Protein AF-A0A1M6MP34-F1 (afdb_monomer_lite)

pLDDT: mean 85.96, std 9.73, range [55.19, 94.88]

Radius of gyration: 15.84 Å; chains: 1; bounding box: 37×32×38 Å

Sequence (83 aa):
MDLMVELFFRGLIVNFFGRNARYLFYKIIGKPKSIEYLTADKTKDNYEALSQHILNVIVGLIVFIGLSFLGAYLVYSEVIGLI

Foldseek 3Di:
DVPVVVCVLCVQQQVPQLLVVVQVVCVVVVNHDDSLQLALPNDPDVVSSVVSRVSSNVRSVVRVVVVVVVVVVVVVCVVVVVD

Secondary structure (DSSP, 8-state):
-HHHHHHHHIIIIIIIIIHHHHHHHHHHTT----TTTTSGGG-SSHHHHHHHHHHHHHHHHHHHHHHHHHHHHHHHHHHHT--

Organism: NCBI:txid558155

Structure (mmCIF, N/CA/C/O backbone):
data_AF-A0A1M6MP34-F1
#
_entry.id   AF-A0A1M6MP34-F1
#
loop_
_atom_site.group_PDB
_atom_site.id
_atom_site.type_symbol
_atom_site.label_atom_id
_atom_site.label_alt_id
_atom_site.label_comp_id
_atom_site.label_asym_id
_atom_site.label_entity_id
_atom_site.label_seq_id
_atom_site.pdbx_PDB_ins_code
_atom_site.Cartn_x
_atom_site.Cartn_y
_atom_site.Cartn_z
_atom_site.occupancy
_atom_site.B_i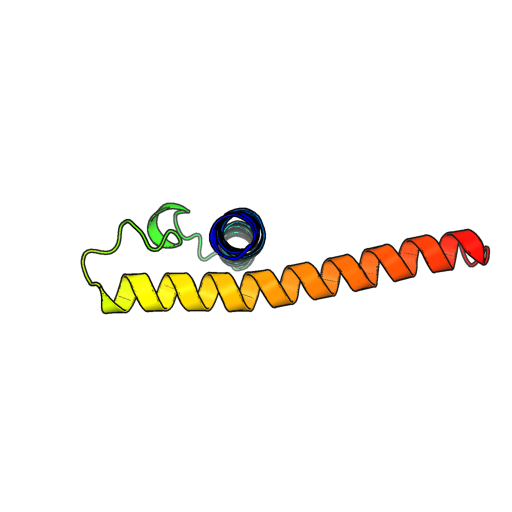so_or_equiv
_atom_site.auth_seq_id
_atom_site.auth_comp_id
_atom_site.auth_asym_id
_atom_site.auth_atom_id
_atom_site.pdbx_PDB_model_num
ATOM 1 N N . MET A 1 1 ? -9.050 17.017 -13.456 1.00 55.19 1 MET A N 1
ATOM 2 C CA . MET A 1 1 ? -7.797 16.270 -13.220 1.00 55.19 1 MET A CA 1
ATOM 3 C C . MET A 1 1 ? -7.763 15.734 -11.797 1.00 55.19 1 MET A C 1
ATOM 5 O O . MET A 1 1 ? -7.608 14.532 -11.673 1.00 55.19 1 MET A O 1
ATOM 9 N N . ASP A 1 2 ? -8.038 16.545 -10.767 1.00 77.69 2 ASP A N 1
ATOM 10 C CA . ASP A 1 2 ? -8.020 16.080 -9.365 1.00 77.69 2 ASP A CA 1
ATOM 11 C C . ASP A 1 2 ? -8.928 14.886 -9.071 1.00 77.69 2 ASP A C 1
ATOM 13 O O . ASP A 1 2 ? -8.440 13.865 -8.616 1.00 77.69 2 ASP A O 1
ATOM 17 N N . LEU A 1 3 ? -10.220 14.944 -9.401 1.00 82.50 3 LEU A N 1
ATOM 18 C CA . LEU A 1 3 ? -11.164 13.924 -8.922 1.00 82.50 3 LEU A CA 1
ATOM 19 C C . LEU A 1 3 ? -10.932 12.528 -9.537 1.00 82.50 3 LEU A C 1
ATOM 21 O O . LEU A 1 3 ? -11.027 11.516 -8.852 1.00 82.50 3 LEU A O 1
ATOM 25 N N . MET A 1 4 ? -10.574 12.458 -10.824 1.00 83.56 4 MET A N 1
ATOM 26 C CA . MET A 1 4 ? -10.250 11.188 -11.498 1.00 83.56 4 MET A CA 1
ATOM 27 C C . MET A 1 4 ? -8.926 10.604 -11.000 1.00 83.56 4 MET A C 1
ATOM 29 O O . MET A 1 4 ? -8.828 9.398 -10.782 1.00 83.56 4 MET A O 1
ATOM 33 N N . VAL A 1 5 ? -7.916 11.456 -10.803 1.00 82.69 5 VAL A N 1
ATOM 34 C CA . VAL A 1 5 ? -6.612 11.047 -10.270 1.00 82.69 5 VAL A CA 1
ATOM 35 C C . VAL A 1 5 ? -6.769 10.595 -8.821 1.00 82.69 5 VAL A C 1
ATOM 37 O O . VAL A 1 5 ? -6.313 9.515 -8.470 1.00 82.69 5 VAL A O 1
ATOM 40 N N . GLU A 1 6 ? -7.492 11.341 -7.997 1.00 85.06 6 GLU A N 1
ATOM 41 C CA . GLU A 1 6 ? -7.788 10.985 -6.613 1.00 85.06 6 GLU A CA 1
ATOM 42 C C . GLU A 1 6 ? -8.548 9.658 -6.514 1.00 85.06 6 GLU A C 1
ATOM 44 O O . GLU A 1 6 ? -8.153 8.787 -5.740 1.00 85.06 6 GLU A O 1
ATOM 49 N N . LEU A 1 7 ? -9.586 9.444 -7.331 1.00 84.56 7 LEU A N 1
ATOM 50 C CA . LEU A 1 7 ? -10.300 8.164 -7.382 1.00 84.56 7 LEU A CA 1
ATOM 51 C C . LEU A 1 7 ? -9.384 7.016 -7.809 1.00 84.56 7 LEU A C 1
ATOM 53 O O . LEU A 1 7 ? -9.471 5.926 -7.240 1.00 84.56 7 LEU A O 1
ATOM 57 N N . PHE A 1 8 ? -8.489 7.256 -8.768 1.00 86.62 8 PHE A N 1
ATOM 58 C CA . PHE A 1 8 ? -7.504 6.270 -9.193 1.00 86.62 8 PHE A CA 1
ATOM 59 C C . PHE A 1 8 ? -6.520 5.936 -8.066 1.00 86.62 8 PHE A C 1
ATOM 61 O O . PHE A 1 8 ? -6.347 4.766 -7.738 1.00 86.62 8 PHE A O 1
ATOM 68 N N . PHE A 1 9 ? -5.935 6.939 -7.408 1.00 86.00 9 PHE A N 1
ATOM 69 C CA . PHE A 1 9 ? -5.027 6.741 -6.276 1.00 86.00 9 PHE A CA 1
ATOM 70 C C . PHE A 1 9 ? -5.733 6.064 -5.096 1.00 86.00 9 PHE A C 1
ATOM 72 O O . PHE A 1 9 ? -5.211 5.109 -4.523 1.00 86.00 9 PHE A O 1
ATOM 79 N N . ARG A 1 10 ? -6.952 6.483 -4.754 1.00 87.19 10 ARG A N 1
ATOM 80 C CA . ARG A 1 10 ? -7.739 5.879 -3.672 1.00 87.19 10 ARG A CA 1
ATOM 81 C C . ARG A 1 10 ? -8.132 4.437 -4.000 1.00 87.19 10 ARG A C 1
ATOM 83 O O . ARG A 1 10 ? -8.017 3.554 -3.153 1.00 87.19 10 ARG A O 1
ATOM 90 N N . GLY A 1 11 ? -8.560 4.169 -5.228 1.00 87.12 11 GLY A N 1
ATOM 91 C CA . GLY A 1 11 ? -8.909 2.826 -5.684 1.00 87.12 11 GLY A CA 1
ATOM 92 C C . GLY A 1 11 ? -7.700 1.892 -5.732 1.00 87.12 11 GLY A C 1
ATOM 93 O O . GLY A 1 11 ? -7.732 0.797 -5.171 1.00 87.12 11 GLY A O 1
ATOM 94 N N . LEU A 1 12 ? -6.616 2.335 -6.363 1.00 89.25 12 LEU A N 1
ATOM 95 C CA . LEU A 1 12 ? -5.448 1.505 -6.623 1.00 89.25 12 LEU A CA 1
ATOM 96 C C . LEU A 1 12 ? -4.504 1.438 -5.418 1.00 89.25 12 LEU A C 1
ATOM 98 O O . LEU A 1 12 ? -4.212 0.357 -4.913 1.00 89.25 12 LEU A O 1
ATOM 102 N N . ILE A 1 13 ? -4.031 2.576 -4.917 1.00 92.62 13 ILE A N 1
ATOM 103 C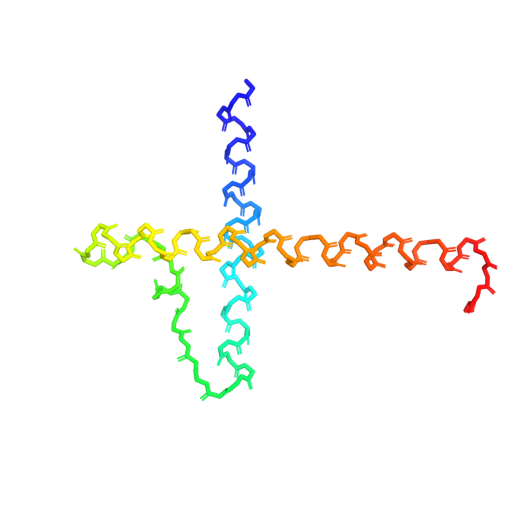 CA . ILE A 1 13 ? -3.038 2.594 -3.837 1.00 92.62 13 ILE A CA 1
ATOM 104 C C . ILE A 1 13 ? -3.681 2.186 -2.516 1.00 92.62 13 ILE A C 1
ATOM 106 O O . ILE A 1 13 ? -3.173 1.295 -1.841 1.00 92.62 13 ILE A O 1
ATOM 110 N N . VAL A 1 14 ? -4.813 2.787 -2.147 1.00 90.56 14 VAL A N 1
ATOM 111 C CA . VAL A 1 14 ? -5.404 2.564 -0.817 1.00 90.56 14 VAL A CA 1
ATOM 112 C C . VAL A 1 14 ? -6.192 1.257 -0.764 1.00 90.56 14 VAL A C 1
ATOM 114 O O . VAL A 1 14 ? -5.931 0.408 0.092 1.00 90.56 14 VAL A O 1
ATOM 117 N N . ASN A 1 15 ? -7.156 1.076 -1.671 1.00 88.38 15 ASN A N 1
ATOM 118 C CA . ASN A 1 15 ? -8.092 -0.048 -1.597 1.00 88.38 15 ASN A CA 1
ATOM 119 C C . ASN A 1 15 ? -7.528 -1.353 -2.172 1.00 88.38 15 ASN A C 1
ATOM 121 O O . ASN A 1 15 ? -7.874 -2.426 -1.662 1.00 88.38 15 ASN A O 1
ATOM 125 N N . PHE A 1 16 ? -6.689 -1.280 -3.210 1.00 90.50 16 PHE A N 1
ATOM 126 C CA . PHE A 1 16 ? -6.081 -2.459 -3.821 1.00 90.50 16 PHE A CA 1
ATOM 127 C C . PHE A 1 16 ? -4.747 -2.814 -3.159 1.00 90.50 16 PHE A C 1
ATOM 129 O O . PHE A 1 16 ? -4.684 -3.834 -2.478 1.00 90.50 16 PHE A O 1
ATOM 136 N N . PHE A 1 17 ? -3.705 -1.991 -3.277 1.00 92.62 17 PHE A N 1
ATOM 137 C CA . PHE A 1 17 ? -2.395 -2.342 -2.719 1.00 92.62 17 PHE A CA 1
ATOM 138 C C . PHE A 1 17 ? -2.379 -2.300 -1.191 1.00 92.62 17 PHE A C 1
ATOM 140 O O . PHE A 1 17 ? -2.088 -3.308 -0.554 1.00 92.62 17 PHE A O 1
ATOM 147 N N . GLY A 1 18 ? -2.746 -1.172 -0.589 1.00 92.69 18 GLY A N 1
ATOM 148 C CA . GLY A 1 18 ? -2.649 -0.946 0.851 1.00 92.69 18 GLY A CA 1
ATOM 149 C C . GLY A 1 18 ? -3.449 -1.942 1.676 1.00 92.69 18 GLY A C 1
ATOM 150 O O . GLY A 1 18 ? -2.896 -2.689 2.486 1.00 92.69 18 GLY A O 1
ATOM 151 N N . ARG A 1 19 ? -4.763 -1.984 1.443 1.00 93.25 19 ARG A N 1
ATOM 152 C CA . ARG A 1 19 ? -5.676 -2.856 2.190 1.00 93.25 19 ARG A CA 1
ATOM 153 C C . ARG A 1 19 ? -5.361 -4.340 1.994 1.00 93.25 19 ARG A C 1
ATOM 155 O O . ARG A 1 19 ? -5.281 -5.065 2.986 1.00 93.25 19 ARG A O 1
ATOM 162 N N . ASN A 1 20 ? -5.181 -4.807 0.752 1.00 92.56 20 ASN A N 1
ATOM 163 C CA . ASN A 1 20 ? -4.947 -6.235 0.510 1.00 92.56 20 ASN A CA 1
ATOM 164 C C . ASN A 1 20 ? -3.562 -6.676 0.991 1.00 92.56 20 ASN A C 1
ATOM 166 O O . ASN A 1 20 ? -3.451 -7.750 1.579 1.00 92.56 20 ASN A O 1
ATOM 170 N N . ALA A 1 21 ? -2.522 -5.855 0.817 1.00 92.94 21 ALA A N 1
ATOM 171 C CA . ALA A 1 21 ? -1.192 -6.193 1.314 1.00 92.94 21 ALA A CA 1
ATOM 172 C C . ALA A 1 21 ? -1.164 -6.278 2.841 1.00 92.94 21 ALA A C 1
ATOM 174 O O . ALA A 1 21 ? -0.616 -7.234 3.386 1.00 92.94 21 ALA A O 1
ATOM 175 N N . ARG A 1 22 ? -1.816 -5.344 3.551 1.00 93.62 22 ARG A N 1
ATOM 176 C CA . ARG A 1 22 ? -1.953 -5.432 5.014 1.00 93.62 22 ARG A CA 1
ATOM 177 C C . ARG A 1 22 ? -2.744 -6.664 5.433 1.00 93.62 22 ARG A C 1
ATOM 179 O O . ARG A 1 22 ? -2.338 -7.351 6.366 1.00 93.62 22 ARG A O 1
ATOM 186 N N . TYR A 1 23 ? -3.844 -6.967 4.748 1.00 94.06 23 TYR A N 1
ATOM 187 C CA . TYR A 1 23 ? -4.636 -8.165 5.023 1.00 94.06 23 TYR A CA 1
ATOM 188 C C . TYR A 1 23 ? -3.799 -9.444 4.872 1.00 94.06 23 TYR A C 1
ATOM 190 O O . TYR A 1 23 ? -3.788 -10.288 5.770 1.00 94.06 23 TYR A O 1
ATOM 198 N N . LEU A 1 24 ? -3.036 -9.551 3.781 1.00 92.25 24 LEU A N 1
ATOM 199 C CA . LEU A 1 24 ? -2.125 -10.66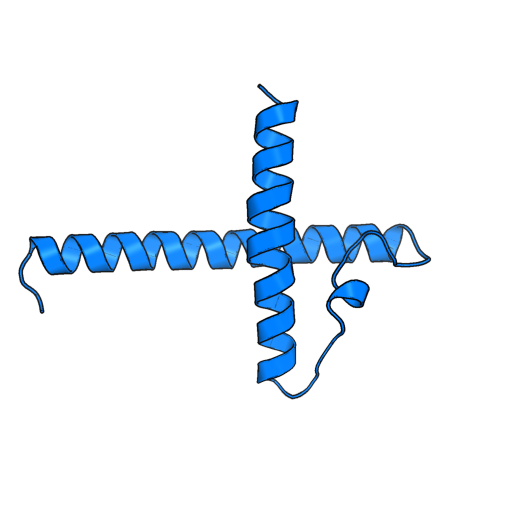6 3.544 1.00 92.25 24 LEU A CA 1
ATOM 200 C C . LEU A 1 24 ? -1.019 -10.725 4.605 1.00 92.25 24 LEU A C 1
ATOM 202 O O . LEU A 1 24 ? -0.771 -11.791 5.158 1.00 92.25 24 LEU A O 1
ATOM 206 N N . PHE A 1 25 ? -0.408 -9.592 4.948 1.00 93.06 25 PHE A N 1
ATOM 207 C CA . PHE A 1 25 ? 0.618 -9.508 5.985 1.00 93.06 25 PHE A CA 1
ATOM 208 C C . PHE A 1 25 ? 0.112 -10.033 7.334 1.00 93.06 25 PHE A C 1
ATOM 210 O O . PHE A 1 25 ? 0.734 -10.914 7.923 1.00 93.06 25 PHE A O 1
ATOM 217 N N . TYR A 1 26 ? -1.054 -9.566 7.793 1.00 93.00 26 TYR A N 1
ATOM 218 C CA . TYR A 1 26 ? -1.670 -10.034 9.040 1.00 93.00 26 TYR A CA 1
ATOM 219 C C . TYR A 1 26 ? -1.994 -11.531 9.015 1.00 93.00 26 TYR A C 1
ATOM 221 O O . TYR A 1 26 ? -1.879 -12.206 10.041 1.00 93.00 26 TYR A O 1
ATOM 229 N N . LYS A 1 27 ? -2.363 -12.063 7.845 1.00 92.12 27 LYS A N 1
ATOM 230 C CA . LYS A 1 27 ? -2.575 -13.498 7.645 1.00 92.12 27 LYS A CA 1
ATOM 231 C C . LYS A 1 27 ? -1.264 -14.288 7.739 1.00 92.12 27 LYS A C 1
ATOM 233 O O . LYS A 1 27 ? -1.252 -15.336 8.375 1.00 92.12 27 LYS A O 1
ATOM 238 N N . ILE A 1 28 ? -0.172 -13.777 7.167 1.00 92.88 28 ILE A N 1
ATOM 239 C CA . ILE A 1 28 ? 1.155 -14.418 7.181 1.00 92.88 28 ILE A CA 1
ATOM 240 C C . ILE A 1 28 ? 1.740 -14.469 8.597 1.00 92.88 28 ILE A C 1
ATOM 242 O O . ILE A 1 28 ? 2.249 -15.505 9.009 1.00 92.88 28 ILE A O 1
ATOM 246 N N . ILE A 1 29 ? 1.627 -13.390 9.376 1.00 93.31 29 ILE A N 1
ATOM 247 C CA . ILE A 1 29 ? 2.184 -13.337 10.742 1.00 93.31 29 ILE A CA 1
ATOM 248 C C . ILE A 1 29 ? 1.326 -14.069 11.792 1.00 93.31 29 ILE A C 1
ATOM 250 O O . ILE A 1 29 ? 1.563 -13.926 12.991 1.00 93.31 29 ILE A O 1
ATOM 254 N N . GLY A 1 30 ? 0.283 -14.794 11.369 1.00 90.50 30 GLY A N 1
ATOM 255 C CA . GLY A 1 30 ? -0.602 -15.546 12.263 1.00 90.50 30 GLY A CA 1
ATOM 256 C C . GLY A 1 30 ? -1.518 -14.682 13.136 1.00 90.50 30 GLY A C 1
ATOM 257 O O . GLY A 1 30 ? -2.076 -15.173 14.114 1.00 90.50 30 GLY A O 1
ATOM 258 N N . LYS A 1 31 ? -1.700 -13.397 12.800 1.00 91.62 31 LYS A N 1
ATOM 259 C CA . LYS A 1 31 ? -2.599 -12.467 13.507 1.00 91.62 31 LYS A CA 1
ATOM 260 C C . LYS A 1 31 ? -3.674 -11.943 12.554 1.00 91.62 31 LYS A C 1
ATOM 262 O O . LYS A 1 31 ? -3.697 -10.738 12.288 1.00 91.62 31 LYS A O 1
ATOM 267 N N . PRO A 1 32 ? -4.545 -12.818 12.013 1.00 89.88 32 PRO A N 1
ATOM 268 C CA . PRO A 1 32 ? -5.489 -12.435 10.975 1.00 89.88 32 PRO A CA 1
ATOM 269 C C . PRO A 1 32 ? -6.391 -11.295 11.458 1.00 89.88 32 PRO A C 1
ATOM 271 O O . PRO A 1 32 ? -6.994 -11.355 12.530 1.00 89.88 32 PRO A O 1
ATOM 274 N N . LYS A 1 33 ? -6.478 -10.242 10.648 1.00 87.81 33 LYS A N 1
ATOM 275 C CA . LYS A 1 33 ? -7.416 -9.130 10.824 1.00 87.81 33 LYS A CA 1
ATOM 276 C C . LYS A 1 33 ? -8.465 -9.213 9.728 1.00 87.81 33 LYS A C 1
ATOM 278 O O . LYS A 1 33 ? -8.138 -9.571 8.599 1.00 87.81 33 LYS A O 1
ATOM 283 N N . SER A 1 34 ? -9.718 -8.897 10.045 1.00 88.06 34 SER A N 1
ATOM 284 C CA . SER A 1 34 ? -10.757 -8.847 9.018 1.00 88.06 34 SER A CA 1
ATOM 285 C C . SER A 1 34 ? -10.453 -7.725 8.025 1.00 88.06 34 SER A C 1
ATOM 287 O O . SER A 1 34 ? -9.915 -6.676 8.385 1.00 88.06 34 SER A O 1
ATOM 289 N N . ILE A 1 35 ? -10.813 -7.931 6.759 1.00 85.62 35 ILE A N 1
ATOM 290 C CA . ILE A 1 35 ? -10.661 -6.889 5.738 1.00 85.62 35 ILE A CA 1
ATOM 291 C C . ILE A 1 35 ? -11.516 -5.654 6.057 1.00 85.62 35 ILE A C 1
ATOM 293 O O . ILE A 1 35 ? -11.168 -4.533 5.693 1.00 85.62 35 ILE A O 1
ATOM 297 N N . GLU A 1 36 ? -12.605 -5.861 6.796 1.00 83.81 36 GLU A N 1
ATOM 298 C CA . GLU A 1 36 ? -13.481 -4.814 7.313 1.00 83.81 36 GLU A CA 1
ATOM 299 C C . GLU A 1 36 ? -12.783 -3.939 8.350 1.00 83.81 36 GLU A C 1
ATOM 301 O O . GLU A 1 36 ? -12.886 -2.724 8.267 1.00 83.81 36 GLU A O 1
ATOM 306 N N . TYR A 1 37 ? -12.013 -4.534 9.266 1.00 83.88 37 TYR A N 1
ATOM 307 C CA . TYR A 1 37 ? -11.219 -3.789 10.247 1.00 83.88 37 TYR A CA 1
ATOM 308 C C . TYR A 1 37 ? -10.146 -2.919 9.578 1.00 83.88 37 TYR A C 1
ATOM 310 O O . TYR A 1 37 ? -9.814 -1.837 10.050 1.00 83.88 37 TYR A O 1
ATOM 318 N N . LEU A 1 38 ? -9.602 -3.393 8.455 1.00 84.62 38 LEU A N 1
ATOM 319 C CA . LEU A 1 38 ? -8.606 -2.669 7.663 1.00 84.62 38 LEU A CA 1
ATOM 320 C C . LEU A 1 38 ? -9.236 -1.645 6.708 1.00 84.62 38 LEU A C 1
ATOM 322 O O . LEU A 1 38 ? -8.516 -0.907 6.035 1.00 84.62 38 LEU A O 1
ATOM 326 N N . THR A 1 39 ? -10.566 -1.605 6.622 1.00 83.69 39 THR A N 1
ATOM 327 C CA . THR A 1 39 ? -11.301 -0.634 5.817 1.00 83.69 39 THR A CA 1
ATOM 328 C C . THR A 1 39 ? -11.647 0.563 6.695 1.00 83.69 3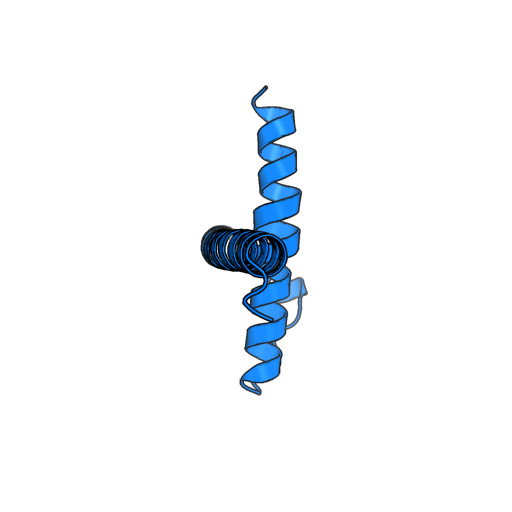9 THR A C 1
ATOM 330 O O . THR A 1 39 ? -12.387 0.434 7.664 1.00 83.69 39 THR A O 1
ATOM 333 N N . ALA A 1 40 ? -11.129 1.737 6.331 1.00 70.19 40 ALA A N 1
ATOM 334 C CA . ALA A 1 40 ? -11.311 2.989 7.073 1.00 70.19 40 ALA A CA 1
ATOM 335 C C . ALA A 1 40 ? -12.785 3.387 7.307 1.00 70.19 40 ALA A C 1
ATOM 337 O O . ALA A 1 40 ? -13.072 4.165 8.202 1.00 70.19 40 ALA A O 1
ATOM 338 N N . ASP A 1 41 ? -13.717 2.846 6.521 1.00 65.19 41 ASP A N 1
ATOM 339 C CA . ASP A 1 41 ? -15.131 3.247 6.496 1.00 65.19 41 ASP A CA 1
ATOM 340 C C . ASP A 1 41 ? -15.991 2.658 7.634 1.00 65.19 41 ASP A C 1
ATOM 342 O O . ASP A 1 41 ? -17.141 3.052 7.799 1.00 65.19 41 ASP A O 1
ATOM 346 N N . LYS A 1 42 ? -15.482 1.677 8.400 1.00 61.12 42 LYS A N 1
ATOM 347 C CA . LYS A 1 42 ? -16.285 0.929 9.396 1.00 61.12 42 LYS A CA 1
ATOM 348 C C . LYS A 1 42 ? -15.867 1.127 10.857 1.00 61.12 42 LYS A C 1
ATOM 350 O O . LYS A 1 42 ? -16.467 0.517 11.744 1.00 61.12 42 LYS A O 1
ATOM 355 N N . THR A 1 43 ? -14.857 1.941 11.146 1.00 63.81 43 THR A N 1
ATOM 356 C CA . THR A 1 43 ? -14.467 2.242 12.532 1.00 63.81 43 THR A CA 1
ATOM 357 C C . THR A 1 43 ? -15.397 3.297 13.127 1.00 63.81 43 THR A C 1
ATOM 359 O O . THR A 1 43 ? -15.682 4.306 12.492 1.00 63.81 43 THR A O 1
ATOM 362 N N . LYS A 1 44 ? -15.883 3.060 14.355 1.00 67.88 44 LYS A N 1
ATOM 363 C CA . LYS A 1 44 ? -16.809 3.968 15.064 1.00 67.88 44 LYS A CA 1
ATOM 364 C C . LYS A 1 44 ? -16.187 5.331 15.396 1.00 67.88 44 LYS A C 1
ATOM 366 O O . LYS A 1 44 ? -16.921 6.258 15.719 1.00 67.88 44 LYS A O 1
A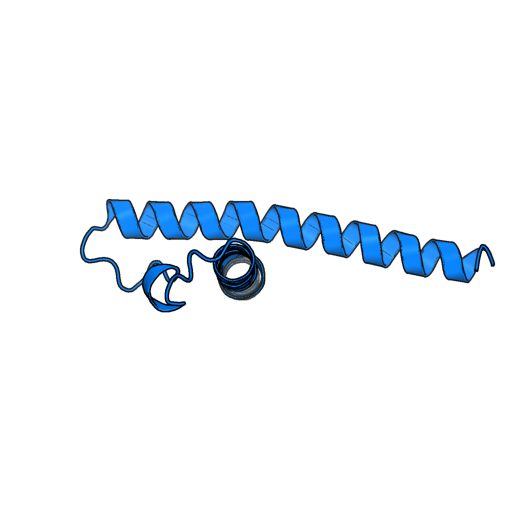TOM 371 N N . ASP A 1 45 ? -14.861 5.426 15.339 1.00 79.19 45 ASP A N 1
ATOM 372 C CA . ASP A 1 45 ? -14.088 6.626 15.630 1.00 79.19 45 ASP A CA 1
ATOM 373 C C . ASP A 1 45 ? -13.448 7.185 14.346 1.00 79.19 45 ASP A C 1
ATOM 375 O O . ASP A 1 45 ? -12.776 6.468 13.595 1.00 79.19 45 ASP A O 1
ATOM 379 N N . ASN A 1 46 ? -13.638 8.487 14.117 1.00 79.94 46 ASN A N 1
ATOM 380 C CA . ASN A 1 46 ? -13.062 9.232 12.998 1.00 79.94 46 ASN A CA 1
ATOM 381 C C . ASN A 1 46 ? -11.526 9.215 13.018 1.00 79.94 46 ASN A C 1
ATOM 383 O O . ASN A 1 46 ? -10.895 9.217 11.959 1.00 79.94 46 ASN A O 1
ATOM 387 N N . TYR A 1 47 ? -10.913 9.184 14.204 1.00 84.69 47 TYR A N 1
ATOM 388 C CA . TYR A 1 47 ? -9.461 9.110 14.336 1.00 84.69 47 TYR A CA 1
ATOM 389 C C . TYR A 1 47 ? -8.928 7.747 13.881 1.00 84.69 47 TYR A C 1
ATOM 391 O O . TYR A 1 47 ? -7.953 7.671 13.129 1.00 84.69 47 TYR A O 1
ATOM 399 N N . GLU A 1 48 ? -9.595 6.662 14.279 1.00 82.56 48 GLU A N 1
ATOM 400 C CA . GLU A 1 48 ? -9.238 5.313 13.836 1.00 82.56 48 GLU A CA 1
ATOM 401 C C . GLU A 1 48 ? -9.433 5.150 12.326 1.00 82.56 48 GLU A C 1
ATOM 403 O O . GLU A 1 48 ? -8.558 4.595 11.659 1.00 82.56 48 GLU A O 1
ATOM 408 N N . ALA A 1 49 ? -10.522 5.693 11.775 1.00 84.12 49 ALA A N 1
ATOM 409 C CA . ALA A 1 49 ? -10.799 5.686 10.339 1.00 84.12 49 ALA A CA 1
ATOM 410 C C . ALA A 1 49 ? -9.664 6.351 9.550 1.00 84.12 4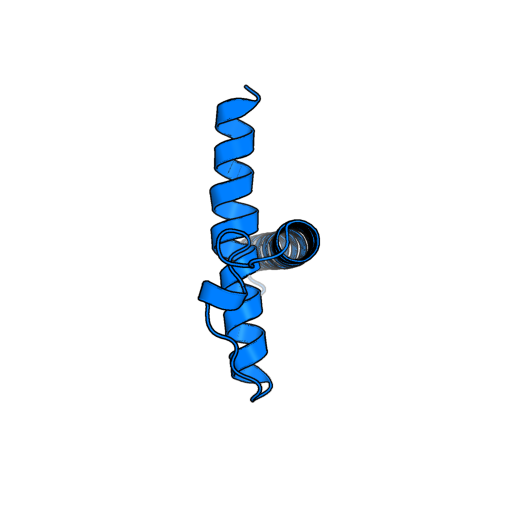9 ALA A C 1
ATOM 412 O O . ALA A 1 49 ? -9.100 5.764 8.620 1.00 84.12 49 ALA A O 1
ATOM 413 N N . LEU A 1 50 ? -9.281 7.561 9.966 1.00 86.12 50 LEU A N 1
ATOM 414 C CA . LEU A 1 50 ? -8.193 8.312 9.351 1.00 86.12 50 LEU A CA 1
ATOM 415 C C . LEU A 1 50 ? -6.857 7.566 9.473 1.00 86.12 50 LEU A C 1
ATOM 417 O O . LEU A 1 50 ? -6.121 7.456 8.493 1.00 86.12 50 LEU A O 1
ATOM 421 N N . SER A 1 51 ? -6.567 7.000 10.645 1.00 88.06 51 SER A N 1
ATOM 422 C CA . SER A 1 51 ? -5.351 6.220 10.884 1.00 88.06 51 SER A CA 1
ATOM 423 C C . SER A 1 51 ? -5.272 4.988 9.974 1.00 88.06 51 SER A C 1
ATOM 425 O O . SER A 1 51 ? -4.254 4.770 9.313 1.00 88.06 51 SER A O 1
ATOM 427 N N . GLN A 1 52 ? -6.360 4.217 9.839 1.00 89.62 52 GLN A N 1
ATOM 428 C CA . GLN A 1 52 ? -6.400 3.077 8.916 1.00 89.62 52 GLN A CA 1
ATOM 429 C C . GLN A 1 52 ? -6.222 3.514 7.462 1.00 89.62 52 GLN A C 1
ATOM 431 O O . GLN A 1 52 ? -5.520 2.840 6.706 1.00 89.62 52 GLN A O 1
ATOM 436 N N . HIS A 1 53 ? -6.825 4.640 7.073 1.00 89.62 53 HIS A N 1
ATOM 437 C CA . HIS A 1 53 ? -6.668 5.192 5.734 1.00 89.62 53 HIS A CA 1
ATOM 438 C C . HIS A 1 53 ? -5.206 5.550 5.441 1.00 89.62 53 HIS A C 1
ATOM 440 O O . HIS A 1 53 ? -4.655 5.078 4.449 1.00 89.62 53 HIS A O 1
ATOM 446 N N . ILE A 1 54 ? -4.553 6.301 6.332 1.00 90.06 54 ILE A N 1
ATOM 447 C CA . ILE A 1 54 ? -3.146 6.704 6.186 1.00 90.06 54 ILE A CA 1
ATOM 448 C C . ILE A 1 54 ? -2.227 5.479 6.140 1.00 90.06 54 ILE A C 1
ATOM 450 O O . ILE A 1 54 ? -1.357 5.391 5.275 1.00 90.06 54 ILE A O 1
ATOM 454 N N . LEU A 1 55 ? -2.440 4.490 7.013 1.00 91.50 55 LEU A N 1
ATOM 455 C CA . LEU A 1 55 ? -1.658 3.251 6.993 1.00 91.50 55 LEU A CA 1
ATOM 456 C C . LEU A 1 55 ? -1.841 2.474 5.683 1.00 91.50 55 LEU A C 1
ATOM 458 O O . LEU A 1 55 ? -0.873 1.930 5.154 1.00 91.50 55 LEU A O 1
ATOM 462 N N . ASN A 1 56 ? -3.058 2.435 5.136 1.00 91.94 56 ASN A N 1
ATOM 463 C CA . ASN A 1 56 ? -3.309 1.830 3.830 1.00 91.94 56 ASN A CA 1
ATOM 464 C C . ASN A 1 56 ? -2.603 2.605 2.708 1.00 91.94 56 ASN A C 1
ATOM 466 O O . ASN A 1 56 ? -2.030 1.973 1.828 1.00 91.94 56 ASN A O 1
ATOM 470 N N . VAL A 1 57 ? -2.584 3.941 2.746 1.00 92.62 57 VAL A N 1
ATOM 471 C CA . VAL A 1 57 ? -1.827 4.758 1.780 1.00 92.62 57 VAL A CA 1
ATOM 472 C C . VAL A 1 57 ? -0.338 4.412 1.837 1.00 92.62 57 VAL A C 1
ATOM 474 O O . VAL A 1 57 ? 0.241 4.059 0.813 1.00 92.62 57 VAL A O 1
ATOM 477 N N . ILE A 1 58 ? 0.277 4.453 3.025 1.00 93.62 58 ILE A N 1
ATOM 478 C CA . ILE A 1 58 ? 1.719 4.210 3.201 1.00 93.62 58 ILE A CA 1
ATOM 479 C C . ILE A 1 58 ? 2.097 2.808 2.721 1.00 93.62 58 ILE A C 1
ATOM 481 O O . ILE A 1 58 ? 3.003 2.655 1.902 1.00 93.62 58 ILE A O 1
ATOM 485 N N . VAL A 1 59 ? 1.388 1.778 3.195 1.00 94.50 59 VAL A N 1
ATOM 486 C CA . VAL A 1 59 ? 1.672 0.397 2.784 1.00 94.50 59 VAL A CA 1
ATOM 487 C C . VAL A 1 59 ? 1.411 0.213 1.291 1.00 94.50 59 VAL A C 1
ATOM 489 O O . VAL A 1 59 ? 2.201 -0.436 0.610 1.00 94.50 59 VAL A O 1
ATOM 492 N N . GLY A 1 60 ? 0.345 0.817 0.765 1.00 94.38 60 GLY A N 1
ATOM 493 C CA . GLY A 1 60 ? 0.013 0.762 -0.653 1.00 94.38 60 GLY A CA 1
ATOM 494 C C . GLY A 1 60 ? 1.113 1.339 -1.535 1.00 94.38 60 GLY A C 1
ATOM 495 O O . GLY A 1 60 ? 1.478 0.715 -2.528 1.00 94.38 60 GLY A O 1
ATOM 496 N N . LEU A 1 61 ? 1.690 2.479 -1.147 1.00 94.19 61 LEU A N 1
ATOM 497 C CA . LEU A 1 61 ? 2.807 3.100 -1.859 1.00 94.19 61 LEU A CA 1
ATOM 498 C C . LEU A 1 61 ? 4.063 2.229 -1.818 1.00 94.19 61 LEU A C 1
ATOM 500 O O . LEU A 1 61 ? 4.677 2.017 -2.858 1.00 94.19 61 LEU A O 1
ATOM 504 N N . ILE A 1 62 ? 4.423 1.684 -0.651 1.00 94.88 62 ILE A N 1
ATOM 505 C CA . ILE A 1 62 ? 5.595 0.802 -0.513 1.00 94.88 62 ILE A CA 1
ATOM 506 C C . ILE A 1 62 ? 5.457 -0.421 -1.425 1.00 94.88 62 ILE A C 1
ATOM 508 O O . ILE A 1 62 ? 6.386 -0.761 -2.157 1.00 94.88 62 ILE A O 1
ATOM 512 N N . VAL A 1 63 ? 4.288 -1.066 -1.410 1.00 94.31 63 VAL A N 1
ATOM 513 C CA . VAL A 1 63 ? 4.015 -2.248 -2.237 1.00 94.31 63 VAL A CA 1
ATOM 514 C C . VAL A 1 63 ? 4.023 -1.890 -3.719 1.00 94.31 63 VAL A C 1
ATOM 516 O O . VAL A 1 63 ? 4.632 -2.604 -4.511 1.00 94.31 63 VAL A O 1
ATOM 519 N N . PHE A 1 64 ? 3.395 -0.777 -4.098 1.00 94.00 64 PHE A N 1
ATOM 520 C CA . PHE A 1 64 ? 3.372 -0.313 -5.481 1.00 94.00 64 PHE A CA 1
ATOM 521 C C . PHE A 1 64 ? 4.779 -0.015 -6.010 1.00 94.00 64 PHE A C 1
ATOM 523 O O . PHE A 1 64 ? 5.132 -0.463 -7.101 1.00 94.00 64 PHE A O 1
ATOM 530 N N . ILE A 1 65 ? 5.602 0.684 -5.224 1.00 94.56 65 ILE A N 1
ATOM 531 C CA . ILE A 1 65 ? 7.001 0.968 -5.557 1.00 94.56 65 ILE A CA 1
ATOM 532 C C . ILE A 1 65 ? 7.773 -0.344 -5.711 1.00 94.56 65 ILE A C 1
ATOM 534 O O . ILE A 1 65 ? 8.392 -0.564 -6.749 1.00 94.56 65 ILE A O 1
ATOM 538 N N . GLY A 1 66 ? 7.691 -1.245 -4.728 1.00 94.38 66 GLY A N 1
ATOM 539 C CA . GLY A 1 66 ? 8.396 -2.528 -4.766 1.00 94.38 66 GLY A CA 1
ATOM 540 C C . GLY A 1 66 ? 8.033 -3.373 -5.989 1.00 94.38 66 GLY A C 1
ATOM 541 O O . GLY A 1 66 ? 8.923 -3.882 -6.665 1.00 94.38 66 GLY A O 1
ATOM 542 N N . LEU A 1 67 ? 6.743 -3.466 -6.324 1.00 93.00 67 LEU A N 1
ATOM 543 C CA . LEU A 1 67 ? 6.276 -4.179 -7.517 1.00 93.00 67 LEU A CA 1
ATOM 544 C C . LEU A 1 67 ? 6.687 -3.486 -8.818 1.00 93.00 67 LEU A C 1
ATOM 546 O O . LEU A 1 67 ? 7.005 -4.171 -9.785 1.00 93.00 67 LEU A O 1
ATOM 550 N N . SER A 1 68 ? 6.722 -2.153 -8.847 1.00 93.06 68 SER A N 1
ATOM 551 C CA . SER A 1 68 ? 7.182 -1.398 -10.018 1.00 93.06 68 SER A CA 1
ATOM 552 C C . SER A 1 68 ? 8.668 -1.641 -10.285 1.00 93.06 68 SER A C 1
ATOM 554 O O . SER A 1 68 ? 9.049 -1.913 -11.421 1.00 93.06 68 SER A O 1
ATOM 556 N N . PHE A 1 69 ? 9.501 -1.614 -9.239 1.00 94.81 69 PHE A N 1
ATOM 557 C CA . PHE A 1 69 ? 10.923 -1.948 -9.344 1.00 94.81 69 PHE A CA 1
ATOM 558 C C . PHE A 1 69 ? 11.141 -3.410 -9.728 1.00 94.81 69 PHE A C 1
ATOM 560 O O . PHE A 1 69 ? 11.971 -3.686 -10.589 1.00 94.81 69 PHE A O 1
ATOM 567 N N . LEU A 1 70 ? 10.386 -4.339 -9.136 1.00 92.81 70 LEU A N 1
ATOM 568 C CA . LEU A 1 70 ? 10.466 -5.757 -9.479 1.00 92.81 70 LEU A CA 1
ATOM 569 C C . LEU A 1 70 ? 10.082 -5.997 -10.944 1.00 92.81 70 LEU A C 1
ATOM 571 O O . LEU A 1 70 ? 10.800 -6.689 -11.655 1.00 92.81 70 LEU A O 1
ATOM 575 N N . GLY A 1 71 ? 8.989 -5.391 -11.412 1.00 92.19 71 GLY A N 1
ATOM 576 C CA . GLY A 1 71 ? 8.560 -5.481 -12.805 1.00 92.19 71 GLY A CA 1
ATOM 577 C C . GLY A 1 71 ? 9.595 -4.898 -13.765 1.00 92.19 71 GLY A C 1
ATOM 578 O O . GLY A 1 71 ? 9.957 -5.550 -14.739 1.00 92.19 71 GLY A O 1
ATOM 579 N N . ALA A 1 72 ? 10.132 -3.713 -13.462 1.00 91.94 72 ALA A N 1
ATOM 580 C CA . ALA A 1 72 ? 11.194 -3.105 -14.259 1.00 91.94 72 ALA A CA 1
ATOM 581 C C . ALA A 1 72 ? 12.461 -3.973 -14.292 1.00 91.94 72 ALA A C 1
ATOM 583 O O . ALA A 1 72 ? 13.061 -4.135 -15.351 1.00 91.94 72 ALA A O 1
ATOM 584 N N . TYR A 1 73 ? 12.845 -4.559 -13.155 1.00 91.62 73 TYR A N 1
ATOM 585 C CA . TYR A 1 73 ? 13.989 -5.460 -13.066 1.00 91.62 73 TYR A CA 1
ATOM 586 C C . TYR A 1 73 ? 13.788 -6.723 -13.903 1.00 91.62 73 TYR A C 1
ATOM 588 O O . TYR A 1 73 ? 14.683 -7.078 -14.660 1.00 91.62 73 TYR A O 1
ATOM 596 N N . LEU A 1 74 ? 12.619 -7.367 -13.816 1.00 90.81 74 LEU A N 1
ATOM 597 C CA . LEU A 1 74 ? 12.309 -8.565 -14.601 1.00 90.81 74 LEU A CA 1
ATOM 598 C C . LEU A 1 74 ? 12.362 -8.269 -16.102 1.00 90.81 74 LEU A C 1
ATOM 600 O O . LEU A 1 74 ? 13.086 -8.946 -16.824 1.00 90.81 74 LEU A O 1
ATOM 604 N N . VAL A 1 75 ? 11.702 -7.196 -16.549 1.00 91.25 75 VAL A N 1
ATOM 605 C CA . VAL A 1 75 ? 11.731 -6.770 -17.958 1.00 91.25 75 VAL A CA 1
ATOM 606 C C . VAL A 1 75 ? 13.160 -6.466 -18.411 1.00 91.25 75 VAL A C 1
ATOM 608 O O . VAL A 1 75 ? 13.582 -6.912 -19.472 1.00 91.25 75 VAL A O 1
ATOM 611 N N . TYR A 1 76 ? 13.936 -5.740 -17.606 1.00 88.00 76 TYR A N 1
ATOM 612 C CA . TYR A 1 76 ? 15.329 -5.431 -17.928 1.00 88.00 76 TYR A CA 1
ATOM 613 C C . TYR A 1 76 ? 16.210 -6.690 -17.963 1.00 88.00 76 TYR A C 1
ATOM 615 O O . TYR A 1 76 ? 17.075 -6.813 -18.828 1.00 88.00 76 TYR A O 1
ATOM 623 N N . SER A 1 77 ? 15.975 -7.646 -17.061 1.00 83.56 77 SER A N 1
ATOM 624 C CA . SER A 1 77 ? 16.711 -8.911 -17.009 1.00 83.56 77 SER A CA 1
ATOM 625 C C . SER A 1 77 ? 16.413 -9.814 -18.209 1.00 83.56 77 SER A C 1
ATOM 627 O O . SER A 1 77 ? 17.347 -10.393 -18.761 1.00 83.56 77 SER A O 1
ATOM 629 N N . GLU A 1 78 ? 15.156 -9.861 -18.667 1.00 75.81 78 GLU A N 1
ATOM 630 C CA . GLU A 1 78 ? 14.759 -10.567 -19.890 1.00 75.81 78 GLU A CA 1
ATOM 631 C C . GLU A 1 78 ? 15.375 -9.915 -21.133 1.00 75.81 78 GLU A C 1
ATOM 633 O O . GLU A 1 78 ? 15.899 -10.606 -22.003 1.00 75.81 78 GLU A O 1
ATOM 638 N N . VAL A 1 79 ? 15.389 -8.579 -21.201 1.00 69.88 79 VAL A N 1
ATOM 639 C CA . VAL A 1 79 ? 15.977 -7.834 -22.329 1.00 69.88 79 VAL A CA 1
ATOM 640 C C . VAL A 1 79 ? 17.491 -8.054 -22.449 1.00 69.88 79 VAL A C 1
ATOM 642 O O . VAL A 1 79 ? 18.031 -7.988 -23.552 1.00 69.88 79 VAL A O 1
ATOM 645 N N . ILE A 1 80 ? 18.186 -8.325 -21.341 1.00 70.75 80 ILE A N 1
ATOM 646 C CA . ILE A 1 80 ? 19.653 -8.477 -21.305 1.00 70.75 80 ILE A CA 1
ATOM 647 C C . ILE A 1 80 ? 20.082 -9.953 -21.262 1.00 70.75 80 ILE A C 1
ATOM 649 O O . ILE A 1 80 ? 21.273 -10.249 -21.322 1.00 70.75 80 ILE A O 1
ATOM 653 N N . GLY A 1 81 ? 19.131 -10.893 -21.227 1.00 59.75 81 GLY A N 1
ATOM 654 C CA . GLY A 1 81 ? 19.419 -12.331 -21.248 1.00 59.75 81 GLY A CA 1
ATOM 655 C C . GLY A 1 81 ? 20.178 -12.813 -20.009 1.00 59.75 81 GLY A C 1
ATOM 656 O O . GLY A 1 81 ? 21.046 -13.675 -20.110 1.00 59.75 81 GLY A O 1
ATOM 657 N N . LEU A 1 82 ? 19.898 -12.222 -18.843 1.00 61.81 82 LEU A N 1
ATOM 658 C CA . LEU A 1 82 ? 20.485 -12.633 -17.559 1.00 61.81 82 LEU A CA 1
ATOM 659 C C . LEU A 1 82 ? 19.752 -13.826 -16.909 1.00 61.81 82 LEU A C 1
ATOM 661 O O . LEU A 1 82 ? 20.105 -14.218 -15.795 1.00 61.81 82 LEU A O 1
ATOM 665 N N . ILE A 1 83 ? 18.761 -14.400 -17.602 1.00 59.31 83 ILE A N 1
ATOM 666 C CA . ILE A 1 83 ? 18.019 -15.622 -17.256 1.00 59.31 83 ILE A CA 1
ATOM 667 C C . ILE A 1 83 ? 17.927 -16.494 -18.508 1.00 59.31 83 ILE A C 1
ATOM 669 O O . ILE A 1 83 ? 17.644 -15.921 -19.585 1.00 59.31 83 ILE A O 1
#